Protein AF-A0A964QA45-F1 (afdb_monomer_lite)

Sequence (115 aa):
MAAELRVNIGGIDVATEIAISVGKSEEKQNPRITRIPLEWEAAKRPRLFPFMKAVLTLYPLTSTETKIDFAGRYLPPLGPLGKALNAAVGYHIAEASVHRFVTNVAQHLRSIPAE

Foldseek 3Di:
DKDWQWDADPNDTDIFIKDKDWDDWDFDVDPTKIKIWIKMAGPPPRQQAKIKTWIWMWGDPDPPDIDIDIDIDIGGHPPDPPDDPSPVVRVNSVVSRVVVVVVVVVVVVVPDDDD

pLDDT: mean 78.28, std 14.44, range [48.81, 97.19]

Secondary structure (DSSP, 8-state):
-EEEEEEEETTEEEEEEEEEEE---EEETTTTEEEEEEEEEESS-TTTS-EEEEEEEEEE-SSS-EEEEEEEEEE-TT-TTS-HHHHHHHHHHHHHHHHHHHHHHHHHHHHSPP-

Radius of gyration: 15.99 Å; chains: 1; bounding box: 41×24×47 Å

Structure (mmCIF, N/CA/C/O backbone):
data_AF-A0A964QA45-F1
#
_entry.id   AF-A0A964QA45-F1
#
loop_
_atom_site.group_PDB
_atom_site.id
_atom_site.type_symbol
_atom_site.label_atom_id
_atom_site.label_alt_id
_atom_site.label_comp_id
_atom_site.label_asym_id
_atom_site.label_entity_id
_atom_site.label_seq_id
_atom_site.pdbx_PDB_ins_code
_atom_site.Cartn_x
_atom_site.Cartn_y
_atom_site.Cartn_z
_atom_site.occupancy
_atom_site.B_iso_or_equiv
_atom_site.auth_seq_id
_atom_site.auth_comp_id
_atom_site.auth_asym_id
_atom_site.auth_atom_id
_atom_site.pdbx_PDB_model_num
ATOM 1 N N . MET A 1 1 ? 4.484 -13.700 0.426 1.00 52.72 1 MET A N 1
ATOM 2 C CA . MET A 1 1 ? 3.322 -14.047 -0.430 1.00 52.72 1 MET A CA 1
ATOM 3 C C . MET A 1 1 ? 3.599 -13.523 -1.833 1.00 52.72 1 MET A C 1
ATOM 5 O O . MET A 1 1 ? 4.254 -12.489 -1.927 1.00 52.72 1 MET A O 1
ATOM 9 N N . ALA A 1 2 ? 3.160 -14.219 -2.884 1.00 54.41 2 ALA A N 1
ATOM 10 C CA . ALA A 1 2 ? 3.336 -13.788 -4.273 1.00 54.41 2 ALA A CA 1
ATOM 11 C C . ALA A 1 2 ? 1.998 -13.301 -4.844 1.00 54.41 2 ALA A C 1
ATOM 13 O O . ALA A 1 2 ? 0.976 -13.960 -4.661 1.00 54.41 2 ALA A O 1
ATOM 14 N N . ALA A 1 3 ? 2.000 -12.142 -5.497 1.00 61.28 3 ALA A N 1
ATOM 15 C CA . ALA A 1 3 ? 0.837 -11.592 -6.184 1.00 61.28 3 ALA A CA 1
ATOM 16 C C . ALA A 1 3 ? 1.237 -11.155 -7.596 1.00 61.28 3 ALA A C 1
ATOM 18 O O . ALA A 1 3 ? 2.333 -10.643 -7.799 1.00 61.28 3 ALA A O 1
ATOM 19 N N . GLU A 1 4 ? 0.364 -11.331 -8.586 1.00 65.00 4 GLU A N 1
ATOM 20 C CA . GLU A 1 4 ? 0.614 -10.807 -9.931 1.00 65.00 4 GLU A CA 1
ATOM 21 C C . GLU A 1 4 ? 0.131 -9.357 -10.026 1.00 65.00 4 GLU A C 1
ATOM 23 O O . GLU A 1 4 ? -1.013 -9.026 -9.678 1.00 65.00 4 GLU A O 1
ATOM 28 N N . LEU A 1 5 ? 1.010 -8.493 -10.520 1.00 62.69 5 LEU A N 1
ATOM 29 C CA . LEU A 1 5 ? 0.721 -7.121 -10.882 1.00 62.69 5 LEU A CA 1
ATOM 30 C C . LEU A 1 5 ? 0.630 -7.020 -12.405 1.00 62.69 5 LEU A C 1
ATOM 32 O O . LEU A 1 5 ? 1.611 -7.274 -13.095 1.00 62.69 5 LEU A O 1
ATOM 36 N N . ARG A 1 6 ? -0.533 -6.605 -12.914 1.00 61.34 6 ARG A N 1
ATOM 37 C CA . ARG A 1 6 ? -0.761 -6.280 -14.326 1.00 61.34 6 ARG A CA 1
ATOM 38 C C . ARG A 1 6 ? -1.149 -4.820 -14.456 1.00 61.34 6 ARG A C 1
ATOM 40 O O . ARG A 1 6 ? -2.063 -4.380 -13.760 1.00 61.34 6 ARG A O 1
ATOM 47 N N . VAL A 1 7 ? -0.479 -4.096 -15.344 1.00 61.41 7 VAL A N 1
ATOM 48 C CA . VAL A 1 7 ? -0.803 -2.704 -15.663 1.00 61.41 7 VAL A CA 1
ATOM 49 C C . VAL A 1 7 ? -0.819 -2.533 -17.177 1.00 61.41 7 VAL A C 1
ATOM 51 O O . VAL A 1 7 ? 0.126 -2.947 -17.842 1.00 61.41 7 VAL A O 1
ATOM 54 N N . ASN A 1 8 ? -1.874 -1.909 -17.702 1.00 54.66 8 ASN A N 1
ATOM 55 C CA . ASN A 1 8 ? -1.961 -1.491 -19.098 1.00 54.66 8 ASN A CA 1
ATOM 56 C C . ASN A 1 8 ? -1.624 0.003 -19.198 1.00 54.66 8 ASN A C 1
ATOM 58 O O . ASN A 1 8 ? -2.277 0.820 -18.545 1.00 54.66 8 ASN A O 1
ATOM 62 N N . ILE A 1 9 ? -0.609 0.367 -19.986 1.00 55.59 9 ILE A N 1
ATOM 63 C CA . ILE A 1 9 ? -0.234 1.768 -20.232 1.00 55.59 9 ILE A CA 1
ATOM 64 C C . ILE A 1 9 ? -0.034 1.963 -21.729 1.00 55.59 9 ILE A C 1
ATOM 66 O O . ILE A 1 9 ? 0.881 1.387 -22.314 1.00 55.59 9 ILE A O 1
ATOM 70 N N . GLY A 1 10 ? -0.880 2.781 -22.359 1.00 54.00 10 GLY A N 1
ATOM 71 C CA . GLY A 1 10 ? -0.736 3.119 -23.779 1.00 54.00 10 GLY A CA 1
ATOM 72 C C . GLY A 1 10 ? -0.741 1.901 -24.713 1.00 54.00 10 GLY A C 1
ATOM 73 O O . GLY A 1 10 ? -0.055 1.919 -25.729 1.00 54.00 10 GLY A O 1
ATOM 74 N N . GLY A 1 11 ? -1.465 0.832 -24.353 1.00 56.03 11 GLY A N 1
ATOM 75 C CA . GLY A 1 11 ? -1.518 -0.418 -25.119 1.00 56.03 11 GLY A CA 1
ATOM 76 C C . GLY A 1 11 ? -0.430 -1.444 -24.777 1.00 56.03 11 GLY A C 1
ATOM 77 O O . GLY A 1 11 ? -0.417 -2.516 -25.375 1.00 56.03 11 GLY A O 1
ATOM 78 N N . ILE A 1 12 ? 0.458 -1.156 -23.819 1.00 48.81 12 ILE A N 1
ATOM 79 C CA . ILE A 1 12 ? 1.472 -2.102 -23.337 1.00 48.81 12 ILE A CA 1
ATOM 80 C C . ILE A 1 12 ? 1.002 -2.718 -22.018 1.00 48.81 12 ILE A C 1
ATOM 82 O O . ILE A 1 12 ? 0.842 -2.009 -21.022 1.00 48.81 12 ILE A O 1
ATOM 86 N N . ASP A 1 13 ? 0.824 -4.039 -22.010 1.00 57.78 13 ASP A N 1
ATOM 87 C CA . ASP A 1 13 ? 0.571 -4.816 -20.797 1.00 57.78 13 ASP A CA 1
ATOM 88 C C . ASP A 1 13 ? 1.891 -5.202 -20.128 1.00 57.78 13 ASP A C 1
ATOM 90 O O . ASP A 1 13 ? 2.672 -6.006 -20.643 1.00 57.78 13 ASP A O 1
ATOM 94 N N . VAL A 1 14 ? 2.136 -4.644 -18.944 1.00 62.28 14 VAL A N 1
ATOM 95 C CA . VAL A 1 14 ? 3.257 -5.030 -18.088 1.00 62.28 14 VAL A CA 1
ATOM 96 C C . VAL A 1 14 ? 2.728 -5.923 -16.978 1.00 62.28 14 VAL A C 1
ATOM 98 O O . VAL A 1 14 ? 2.010 -5.465 -16.088 1.00 62.28 14 VAL A O 1
ATOM 101 N N . ALA A 1 15 ? 3.099 -7.201 -17.033 1.00 63.25 15 ALA A N 1
ATOM 102 C CA . ALA A 1 15 ? 2.832 -8.173 -15.984 1.00 63.25 15 ALA A CA 1
ATOM 103 C C . ALA A 1 15 ? 4.133 -8.501 -15.240 1.00 63.25 15 ALA A C 1
ATOM 105 O O . ALA A 1 15 ? 5.095 -8.978 -15.845 1.00 63.25 15 ALA A O 1
ATOM 106 N N . THR A 1 16 ? 4.176 -8.254 -13.932 1.00 68.19 16 THR A N 1
ATOM 107 C CA . THR A 1 16 ? 5.267 -8.721 -13.072 1.00 68.19 16 THR A CA 1
ATOM 108 C C . THR A 1 16 ? 4.709 -9.340 -11.803 1.00 68.19 16 THR A C 1
ATOM 110 O O . THR A 1 16 ? 3.707 -8.898 -11.248 1.00 68.19 16 THR A O 1
ATOM 113 N N . GLU A 1 17 ? 5.351 -10.400 -11.344 1.00 72.12 17 GLU A N 1
ATOM 114 C CA . GLU A 1 17 ? 5.043 -11.004 -10.056 1.00 72.12 17 GLU A CA 1
ATOM 115 C C . GLU A 1 17 ? 5.713 -10.164 -8.965 1.00 72.12 17 GLU A C 1
ATOM 117 O O . GLU A 1 17 ? 6.897 -9.845 -9.077 1.00 72.12 17 GLU A O 1
ATOM 122 N N . ILE A 1 18 ? 4.967 -9.783 -7.930 1.00 75.12 18 ILE A N 1
ATOM 123 C CA . ILE A 1 18 ? 5.463 -9.025 -6.782 1.00 75.12 18 ILE A CA 1
ATOM 124 C C . ILE A 1 18 ? 5.502 -9.909 -5.538 1.00 75.12 18 ILE A C 1
ATOM 126 O O . ILE A 1 18 ? 4.566 -10.659 -5.245 1.00 75.12 18 ILE A O 1
ATOM 130 N N . ALA A 1 19 ? 6.596 -9.805 -4.793 1.00 82.75 19 ALA A N 1
ATOM 131 C CA . ALA A 1 19 ? 6.721 -10.370 -3.463 1.00 82.75 19 ALA A CA 1
ATOM 132 C C . ALA A 1 19 ? 6.357 -9.286 -2.448 1.00 82.75 19 ALA A C 1
ATOM 134 O O . ALA A 1 19 ? 6.958 -8.214 -2.455 1.00 82.75 19 ALA A O 1
ATOM 135 N N . ILE A 1 20 ? 5.369 -9.563 -1.594 1.00 85.81 20 ILE A N 1
ATOM 136 C CA . ILE A 1 20 ? 4.961 -8.655 -0.516 1.00 85.81 20 ILE A CA 1
ATOM 137 C C . ILE A 1 20 ? 5.453 -9.214 0.817 1.00 85.81 20 ILE A C 1
ATOM 139 O O . ILE A 1 20 ? 5.153 -10.362 1.175 1.00 85.81 20 ILE A O 1
ATOM 143 N N . SER A 1 21 ? 6.165 -8.362 1.545 1.00 91.25 21 SER A N 1
ATOM 144 C CA . SER A 1 21 ? 6.623 -8.556 2.913 1.00 91.25 21 SER A CA 1
ATOM 145 C C . SER A 1 21 ? 5.790 -7.684 3.843 1.00 91.25 21 SER A C 1
ATOM 147 O O . SER A 1 21 ? 5.682 -6.472 3.655 1.00 91.25 21 SER A O 1
ATOM 149 N N . VAL A 1 22 ? 5.192 -8.310 4.854 1.00 93.62 22 VAL A N 1
ATOM 150 C CA . VAL A 1 22 ? 4.369 -7.632 5.860 1.00 93.62 22 VAL A CA 1
ATOM 151 C C . VAL A 1 22 ? 5.179 -7.527 7.144 1.00 93.62 22 VAL A C 1
ATOM 153 O O . VAL A 1 22 ? 5.632 -8.536 7.683 1.00 93.62 22 VAL A O 1
ATOM 156 N N . GLY A 1 23 ? 5.402 -6.300 7.603 1.00 93.88 23 GLY A N 1
ATOM 157 C CA . GLY A 1 23 ? 6.060 -6.022 8.870 1.00 93.88 23 GLY A CA 1
ATOM 158 C C . GLY A 1 23 ? 5.137 -6.258 10.063 1.00 93.88 23 GLY A C 1
ATOM 159 O O . GLY A 1 23 ? 3.941 -6.512 9.923 1.00 93.88 23 GLY A O 1
ATOM 160 N N . LYS A 1 24 ? 5.699 -6.143 11.268 1.00 95.44 24 LYS A N 1
ATOM 161 C CA . LYS A 1 24 ? 4.929 -6.254 12.509 1.00 95.44 24 LYS A CA 1
ATOM 162 C C . LYS A 1 24 ? 3.863 -5.155 12.562 1.00 95.44 24 LYS A C 1
ATOM 164 O O . LYS A 1 24 ? 4.191 -3.981 12.410 1.00 95.44 24 LYS A O 1
ATOM 169 N N . SER A 1 25 ? 2.611 -5.541 1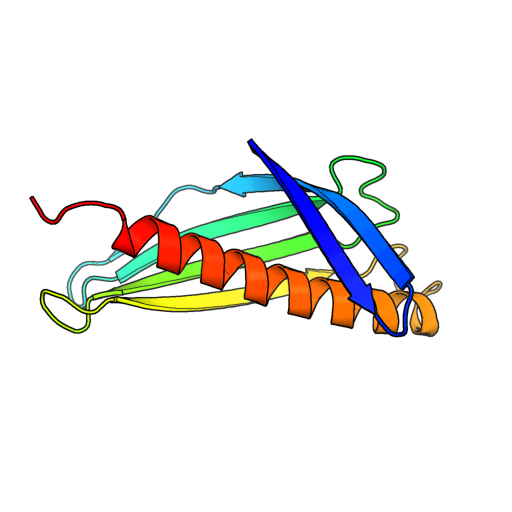2.798 1.00 94.75 25 SER A N 1
ATOM 170 C CA . SER A 1 25 ? 1.525 -4.586 12.988 1.00 94.75 25 SER A C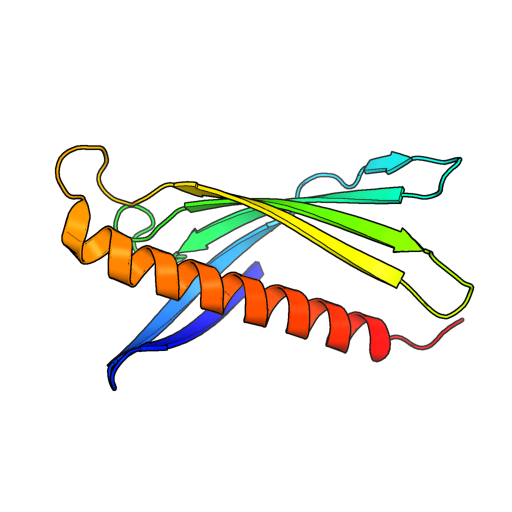A 1
ATOM 171 C C . SER A 1 25 ? 1.666 -3.859 14.321 1.00 94.75 25 SER A C 1
ATOM 173 O O . SER A 1 25 ? 2.002 -4.451 15.350 1.00 94.75 25 SER A O 1
ATOM 175 N N . GLU A 1 26 ? 1.367 -2.569 14.300 1.00 95.25 26 GLU A N 1
ATOM 176 C CA . GLU A 1 26 ? 1.328 -1.715 15.476 1.00 95.25 26 GLU A CA 1
ATOM 177 C C . GLU A 1 26 ? -0.101 -1.234 15.691 1.00 95.25 26 GLU A C 1
ATOM 179 O O . GLU A 1 26 ? -0.703 -0.621 14.808 1.00 95.25 26 GLU A O 1
ATOM 184 N N . GLU A 1 27 ? -0.637 -1.482 16.880 1.00 94.88 27 GLU A N 1
ATOM 185 C CA . GLU A 1 27 ? -1.933 -0.957 17.287 1.00 94.88 27 GLU A CA 1
ATOM 186 C C . GLU A 1 27 ? -1.742 0.164 18.298 1.00 94.88 27 GLU A C 1
ATOM 188 O O . GLU A 1 27 ? -1.069 0.009 19.319 1.00 94.88 27 GLU A O 1
ATOM 193 N N . LYS A 1 28 ? -2.366 1.304 18.022 1.00 93.06 28 LYS A N 1
ATOM 194 C CA . LYS A 1 28 ? -2.505 2.395 18.976 1.00 93.06 28 LYS A CA 1
ATOM 195 C C . LYS A 1 28 ? -3.946 2.424 19.462 1.00 93.06 28 LYS A C 1
ATOM 197 O O . LYS A 1 28 ? -4.865 2.377 18.651 1.00 93.06 28 LYS A O 1
ATOM 202 N N . GLN A 1 29 ? -4.132 2.533 20.774 1.00 91.38 29 GLN A N 1
ATOM 203 C CA . GLN A 1 29 ? -5.431 2.819 21.379 1.00 91.38 29 GLN A CA 1
ATOM 204 C C . GLN A 1 29 ? -5.592 4.334 21.568 1.00 91.38 29 GLN A C 1
ATOM 206 O O . GLN A 1 29 ? -4.610 5.034 21.822 1.00 91.38 29 GLN A O 1
ATOM 211 N N . ASN A 1 30 ? -6.829 4.825 21.463 1.00 87.69 30 ASN A N 1
ATOM 212 C CA . ASN A 1 30 ? -7.227 6.225 21.678 1.00 87.69 30 ASN A CA 1
ATOM 213 C C . ASN A 1 30 ? -6.428 7.278 20.862 1.00 87.69 30 ASN A C 1
ATOM 215 O O . ASN A 1 30 ? -5.508 7.914 21.384 1.00 87.69 30 ASN A O 1
ATOM 219 N N . PRO A 1 31 ? -6.796 7.528 19.587 1.00 87.00 31 PRO A N 1
ATOM 220 C CA . PRO A 1 31 ? -7.801 6.804 18.802 1.00 87.00 31 PRO A CA 1
ATOM 221 C C . PRO A 1 31 ? -7.290 5.421 18.378 1.00 87.00 31 PRO A C 1
ATOM 223 O O . PRO A 1 31 ? -6.081 5.222 18.242 1.00 87.00 31 PRO A O 1
ATOM 226 N N . ARG A 1 32 ? -8.214 4.473 18.167 1.00 92.88 32 ARG A N 1
ATOM 227 C CA . ARG A 1 32 ? -7.881 3.142 17.646 1.00 92.88 32 ARG A CA 1
ATOM 228 C C . ARG A 1 32 ? -7.306 3.293 16.240 1.00 92.88 32 ARG A C 1
ATOM 230 O O . ARG A 1 32 ? -7.996 3.780 15.353 1.00 92.88 32 ARG A O 1
ATOM 237 N N . ILE A 1 33 ? -6.048 2.920 16.047 1.00 95.75 33 ILE A N 1
ATOM 238 C CA . ILE A 1 33 ? -5.365 2.960 14.750 1.00 95.75 33 ILE A CA 1
ATOM 239 C C . ILE A 1 33 ? -4.512 1.706 14.629 1.00 95.75 33 ILE A C 1
ATOM 241 O O . ILE A 1 33 ? -3.721 1.423 15.528 1.00 95.75 33 ILE A O 1
ATOM 245 N N . THR A 1 34 ? -4.601 1.022 13.493 1.00 95.94 34 THR A N 1
ATOM 246 C CA . THR A 1 34 ? -3.703 -0.090 13.162 1.00 95.94 34 THR A CA 1
ATOM 247 C C . THR A 1 34 ? -2.772 0.337 12.037 1.00 95.94 34 THR A C 1
ATOM 249 O O . THR A 1 34 ? -3.230 0.802 10.995 1.00 95.94 34 THR A O 1
ATOM 252 N N . ARG A 1 35 ? -1.462 0.194 12.238 1.00 97.19 35 ARG A N 1
ATOM 253 C CA . ARG A 1 35 ? -0.431 0.435 11.225 1.00 97.19 35 ARG A CA 1
ATOM 254 C C . ARG A 1 35 ? 0.226 -0.873 10.843 1.00 97.19 35 ARG A C 1
ATOM 256 O O . ARG A 1 35 ? 0.665 -1.626 11.705 1.00 97.19 35 ARG A O 1
ATOM 263 N N . ILE A 1 36 ? 0.318 -1.118 9.547 1.00 96.38 36 ILE A N 1
ATOM 264 C CA . ILE A 1 36 ? 0.916 -2.324 8.989 1.00 96.38 36 ILE A CA 1
ATOM 265 C C . ILE A 1 36 ? 2.011 -1.871 8.023 1.00 96.38 36 ILE A C 1
ATOM 267 O O . ILE A 1 36 ? 1.697 -1.387 6.931 1.00 96.38 36 ILE A O 1
ATOM 271 N N . PRO A 1 37 ? 3.292 -1.963 8.416 1.00 96.75 37 PRO A N 1
ATOM 272 C CA . PRO A 1 37 ? 4.401 -1.729 7.504 1.00 96.75 37 PRO A CA 1
ATOM 273 C C . PRO A 1 37 ? 4.393 -2.778 6.393 1.00 96.75 37 PRO A C 1
ATOM 275 O O . PRO A 1 37 ? 4.189 -3.964 6.650 1.00 96.75 37 PRO A O 1
ATOM 278 N N . LEU A 1 38 ? 4.628 -2.344 5.162 1.00 93.38 38 LEU A N 1
ATOM 279 C CA . LEU A 1 38 ? 4.649 -3.196 3.982 1.00 93.38 38 LEU A CA 1
ATOM 280 C C . LEU A 1 38 ? 5.867 -2.844 3.136 1.00 93.38 38 LEU A C 1
ATOM 282 O O . LEU A 1 38 ? 6.169 -1.672 2.907 1.00 93.38 38 LEU A O 1
ATOM 286 N N . GLU A 1 39 ? 6.532 -3.866 2.626 1.00 90.75 39 GLU A N 1
ATOM 287 C CA . GLU A 1 39 ? 7.529 -3.729 1.575 1.00 90.75 39 GLU A CA 1
ATOM 288 C C . GLU A 1 39 ? 7.133 -4.645 0.427 1.00 90.75 39 GLU A C 1
ATOM 290 O O . GLU A 1 39 ? 6.641 -5.752 0.652 1.00 90.75 39 GLU A O 1
ATOM 295 N N . TRP A 1 40 ? 7.317 -4.193 -0.808 1.00 85.19 40 TRP A N 1
ATOM 296 C CA . TRP A 1 40 ? 7.166 -5.087 -1.944 1.00 85.19 40 TRP A CA 1
ATOM 297 C C . TRP A 1 40 ? 8.118 -4.752 -3.079 1.00 85.19 40 TRP A C 1
ATOM 299 O O . TRP A 1 40 ? 8.464 -3.595 -3.328 1.00 85.19 40 TRP A O 1
ATOM 309 N N . GLU A 1 41 ? 8.517 -5.799 -3.785 1.00 82.06 41 GLU A N 1
ATOM 310 C CA . GLU A 1 41 ? 9.456 -5.758 -4.899 1.00 82.06 41 GLU A CA 1
ATOM 311 C C . GLU A 1 41 ? 9.053 -6.763 -5.972 1.00 82.06 41 GLU A C 1
ATOM 313 O O . GLU A 1 41 ? 8.252 -7.667 -5.721 1.00 82.06 41 GLU A O 1
ATOM 318 N N . ALA A 1 42 ? 9.608 -6.632 -7.177 1.00 77.00 42 ALA A N 1
ATOM 319 C CA . ALA A 1 42 ? 9.414 -7.663 -8.187 1.00 77.00 42 ALA A CA 1
ATOM 320 C C . ALA A 1 42 ? 10.068 -8.974 -7.734 1.00 77.00 42 ALA A C 1
ATOM 322 O O . ALA A 1 42 ? 11.273 -9.028 -7.487 1.00 77.00 42 ALA A O 1
ATOM 323 N N . ALA A 1 43 ? 9.283 -10.049 -7.718 1.00 76.25 43 ALA A N 1
ATOM 324 C CA . ALA A 1 43 ? 9.737 -11.396 -7.397 1.00 76.25 43 ALA A CA 1
ATOM 325 C C . ALA A 1 43 ? 10.817 -11.882 -8.379 1.00 76.25 43 ALA A C 1
ATOM 327 O O . ALA A 1 43 ? 11.670 -12.697 -8.032 1.00 76.25 43 ALA A O 1
ATOM 328 N N . LYS A 1 44 ? 10.807 -11.359 -9.615 1.00 67.44 44 LYS A N 1
ATOM 329 C CA . LYS A 1 44 ? 11.800 -11.652 -10.653 1.00 67.44 44 LYS A CA 1
ATOM 330 C C . LYS A 1 44 ? 12.571 -10.382 -11.009 1.00 67.44 44 LYS A C 1
ATOM 332 O O . LYS A 1 44 ? 11.989 -9.383 -11.416 1.00 67.44 44 LYS A O 1
ATOM 337 N N . ARG A 1 45 ? 13.905 -10.451 -10.918 1.00 66.38 45 ARG A N 1
ATOM 338 C CA . ARG A 1 45 ? 14.848 -9.352 -11.225 1.00 66.38 45 ARG A CA 1
ATOM 339 C C . ARG A 1 45 ? 14.560 -8.053 -10.430 1.00 66.38 45 ARG A C 1
ATOM 341 O O . ARG A 1 45 ? 14.399 -7.000 -11.048 1.00 66.38 45 ARG A O 1
ATOM 348 N N . PRO A 1 46 ? 14.594 -8.077 -9.084 1.00 65.12 46 PRO A N 1
ATOM 349 C CA . PRO A 1 46 ? 14.236 -6.937 -8.221 1.00 65.12 46 PRO A CA 1
ATOM 350 C C . PRO A 1 46 ? 15.053 -5.657 -8.469 1.00 65.12 46 PRO A C 1
ATOM 352 O O . PRO A 1 46 ? 14.612 -4.571 -8.131 1.00 65.12 46 PRO A O 1
ATOM 355 N N . ARG A 1 47 ? 16.228 -5.742 -9.112 1.00 68.19 47 ARG A N 1
ATOM 356 C CA . ARG A 1 47 ? 17.062 -4.571 -9.461 1.00 68.19 47 ARG A CA 1
ATOM 357 C C . ARG A 1 47 ? 16.600 -3.823 -10.718 1.00 68.19 47 ARG A C 1
ATOM 359 O O . ARG A 1 47 ? 17.021 -2.688 -10.934 1.00 68.19 47 ARG A O 1
ATOM 366 N N . LEU A 1 48 ? 15.802 -4.474 -11.568 1.00 64.88 48 LEU A N 1
ATOM 367 C CA . LEU A 1 48 ? 15.258 -3.895 -12.804 1.00 64.88 48 LEU A CA 1
ATOM 368 C C . LEU A 1 48 ? 13.865 -3.307 -12.608 1.00 64.88 48 LEU A C 1
ATOM 370 O O . LEU A 1 48 ? 13.384 -2.568 -13.462 1.00 64.88 48 LEU A O 1
ATOM 374 N N . PHE A 1 49 ? 13.240 -3.635 -11.484 1.00 67.38 49 PHE A N 1
ATOM 375 C CA . PHE A 1 49 ? 11.933 -3.150 -11.116 1.00 67.38 49 PHE A CA 1
ATOM 376 C C . PHE A 1 49 ? 12.026 -2.314 -9.849 1.00 67.38 49 PHE A C 1
ATOM 378 O O . PHE A 1 49 ? 13.030 -2.340 -9.140 1.00 67.38 49 PHE A O 1
ATOM 385 N N . PRO A 1 50 ? 10.994 -1.529 -9.575 1.00 69.19 50 PRO A N 1
ATOM 386 C CA . PRO A 1 50 ? 11.034 -0.615 -8.460 1.00 69.19 50 PRO A CA 1
ATOM 387 C C . PRO A 1 50 ? 10.707 -1.301 -7.142 1.00 69.19 50 PRO A C 1
ATOM 389 O O . PRO A 1 50 ? 9.917 -2.245 -7.098 1.00 69.19 50 PRO A O 1
ATOM 392 N N . PHE A 1 51 ? 11.269 -0.763 -6.066 1.00 80.62 51 PHE A N 1
ATOM 393 C CA . PHE A 1 51 ? 10.974 -1.190 -4.704 1.00 80.62 51 PHE A CA 1
ATOM 394 C C . PHE A 1 51 ? 9.982 -0.228 -4.050 1.00 80.62 51 PHE A C 1
ATOM 396 O O . PHE A 1 51 ? 10.094 0.992 -4.211 1.00 80.62 51 PHE A O 1
ATOM 403 N N . MET A 1 52 ? 9.043 -0.766 -3.276 1.00 86.00 52 MET A N 1
ATOM 404 C CA . MET A 1 52 ? 8.084 0.013 -2.504 1.00 86.00 52 MET A CA 1
ATOM 405 C C . MET A 1 52 ? 8.278 -0.210 -1.010 1.00 86.00 52 MET A C 1
ATOM 407 O O . MET A 1 52 ? 8.272 -1.347 -0.546 1.00 86.00 52 MET A O 1
ATOM 411 N N . LYS A 1 53 ? 8.349 0.889 -0.251 1.00 91.38 53 LYS A N 1
ATOM 412 C CA . LYS A 1 53 ? 8.239 0.880 1.212 1.00 91.38 53 LYS A CA 1
ATOM 413 C C . LYS A 1 53 ? 7.046 1.708 1.642 1.00 91.38 53 LYS A C 1
ATOM 415 O O . LYS A 1 53 ? 7.007 2.908 1.366 1.00 91.38 53 LYS A O 1
ATOM 420 N N . ALA A 1 54 ? 6.089 1.088 2.313 1.00 93.44 54 ALA A N 1
ATOM 421 C CA . ALA A 1 54 ? 4.817 1.702 2.650 1.00 93.44 54 ALA A CA 1
ATOM 422 C C . ALA A 1 54 ? 4.340 1.349 4.060 1.00 93.44 54 ALA A C 1
ATOM 424 O O . ALA A 1 54 ? 4.857 0.451 4.721 1.00 93.44 54 ALA A O 1
ATOM 425 N N . VAL A 1 55 ? 3.323 2.074 4.506 1.00 96.00 55 VAL A N 1
ATOM 426 C CA . VAL A 1 55 ? 2.537 1.784 5.698 1.00 96.00 55 VAL A CA 1
ATOM 427 C C . VAL A 1 55 ? 1.068 1.859 5.306 1.00 96.00 55 VAL A C 1
ATOM 429 O O . VAL A 1 55 ? 0.603 2.884 4.803 1.00 96.00 55 VAL A O 1
ATOM 432 N N . LEU A 1 56 ? 0.343 0.771 5.552 1.00 95.31 56 LEU A N 1
ATOM 433 C CA . LEU A 1 56 ? -1.112 0.749 5.511 1.00 95.31 56 LEU A CA 1
ATOM 434 C C . LEU A 1 56 ? -1.629 1.163 6.889 1.00 95.31 56 LEU A C 1
ATOM 436 O O . LEU A 1 56 ? -1.305 0.515 7.886 1.00 95.31 56 LEU A O 1
ATOM 440 N N . THR A 1 57 ? -2.409 2.237 6.956 1.00 96.38 57 THR A N 1
ATOM 441 C CA . THR A 1 57 ? -3.013 2.709 8.203 1.00 96.38 57 THR A CA 1
ATOM 442 C C . THR A 1 57 ? -4.525 2.551 8.143 1.00 96.38 57 THR A C 1
ATOM 444 O O . THR A 1 57 ? -5.174 3.037 7.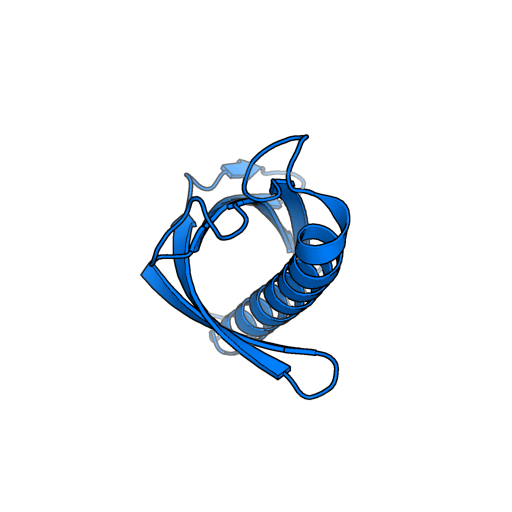220 1.00 96.38 57 THR A O 1
ATOM 447 N N . LEU A 1 58 ? -5.081 1.866 9.136 1.00 94.75 58 LEU A N 1
ATOM 448 C CA . LEU A 1 58 ? -6.507 1.597 9.264 1.00 94.75 58 LEU A CA 1
ATOM 449 C C . LEU A 1 58 ? -7.083 2.469 10.377 1.00 94.75 58 LEU A C 1
ATOM 451 O O . LEU A 1 58 ? -6.593 2.446 11.511 1.00 94.75 58 LEU A O 1
ATOM 455 N N . TYR A 1 59 ? -8.132 3.212 10.039 1.00 94.88 59 TYR A N 1
ATOM 456 C CA . TYR A 1 59 ? -8.880 4.055 10.962 1.00 94.88 59 TYR A CA 1
ATOM 457 C C . TYR A 1 59 ? -10.334 3.575 10.999 1.00 94.88 59 TYR A C 1
ATOM 459 O O . TYR A 1 59 ? -11.039 3.747 10.001 1.00 94.88 59 TYR A O 1
ATOM 467 N N . PRO A 1 60 ? -10.815 3.001 12.111 1.00 93.00 60 PRO A N 1
ATOM 468 C CA . PRO A 1 60 ? -12.240 2.795 12.300 1.00 93.00 60 PRO A CA 1
ATOM 469 C C . PRO A 1 60 ? -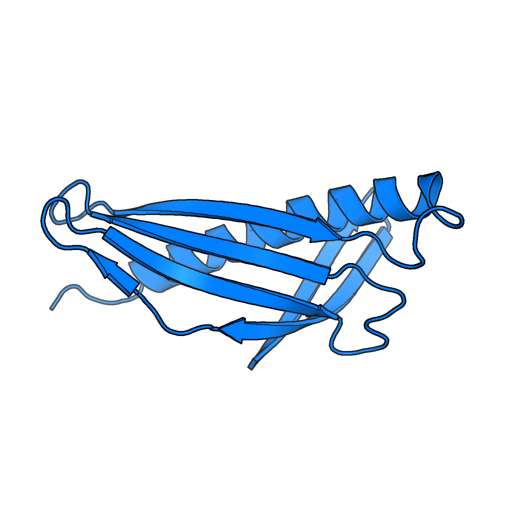12.899 4.170 12.461 1.00 93.00 60 PRO A C 1
ATOM 471 O O . PRO A 1 60 ? -12.565 4.917 13.381 1.00 93.00 60 PRO A O 1
ATOM 474 N N . LEU A 1 61 ? -13.786 4.529 11.535 1.00 91.31 61 LEU A N 1
ATOM 475 C CA . LEU A 1 61 ? -14.523 5.795 11.577 1.00 91.31 61 LEU A CA 1
ATOM 476 C C . LEU A 1 61 ? -15.876 5.622 12.269 1.00 91.31 61 LEU A C 1
ATOM 478 O O . LEU A 1 61 ? -16.278 6.467 13.065 1.00 91.31 61 LEU A O 1
ATOM 482 N N . THR A 1 62 ? -16.552 4.507 11.994 1.00 89.88 62 THR A N 1
ATOM 483 C CA . THR A 1 62 ? -17.811 4.094 12.627 1.00 89.88 62 THR A CA 1
ATOM 484 C C . THR A 1 62 ? -17.782 2.583 12.877 1.00 89.88 62 THR A C 1
ATOM 486 O O . THR A 1 62 ? -16.769 1.928 12.625 1.00 89.88 62 THR A O 1
ATOM 489 N N . SER A 1 63 ? -18.883 1.999 13.356 1.00 86.06 63 SER A N 1
ATOM 490 C CA . SER A 1 63 ? -19.005 0.542 13.510 1.00 86.06 63 SER A CA 1
ATOM 491 C C . SER A 1 63 ? -18.962 -0.225 12.183 1.00 86.06 63 SER A C 1
ATOM 493 O O . SER A 1 63 ? -18.674 -1.417 12.191 1.00 86.06 63 SER A O 1
ATOM 495 N N . THR A 1 64 ? -19.226 0.434 11.050 1.00 86.31 64 THR A N 1
ATOM 496 C CA . THR A 1 64 ? -19.297 -0.203 9.722 1.00 86.31 64 THR A CA 1
ATOM 497 C C . THR A 1 64 ? -18.369 0.435 8.692 1.00 86.31 64 THR A C 1
ATOM 499 O O . THR A 1 64 ? -18.343 0.013 7.538 1.00 86.31 64 THR A O 1
ATOM 502 N N . GLU A 1 65 ? -17.619 1.468 9.074 1.00 90.50 65 GLU A N 1
ATOM 503 C CA . GLU A 1 65 ? -16.757 2.217 8.167 1.00 90.50 65 GLU A CA 1
ATOM 504 C C . GLU A 1 65 ? -15.318 2.227 8.671 1.00 90.50 65 GLU A C 1
ATOM 506 O O . GLU A 1 65 ? -15.023 2.649 9.790 1.00 90.50 65 GLU A O 1
ATOM 511 N N . THR A 1 66 ? -14.407 1.793 7.803 1.00 91.62 66 THR A N 1
ATOM 512 C CA . THR A 1 66 ? -12.965 1.870 8.023 1.00 91.62 66 THR A CA 1
ATOM 513 C C . THR A 1 66 ? -12.344 2.665 6.888 1.00 91.62 66 THR A C 1
ATOM 515 O O . THR A 1 66 ? -12.473 2.300 5.719 1.00 91.62 66 THR A O 1
ATOM 518 N N . LYS A 1 67 ? -11.627 3.734 7.230 1.00 93.69 67 LYS A N 1
ATOM 519 C CA . LYS A 1 67 ? -10.761 4.431 6.286 1.00 93.69 67 LYS A CA 1
ATOM 520 C C . LYS A 1 67 ? -9.423 3.712 6.210 1.00 93.69 67 LYS A C 1
ATOM 522 O O . LYS A 1 67 ? -8.796 3.424 7.229 1.00 93.69 67 LYS A O 1
ATOM 527 N N . ILE A 1 68 ? -8.986 3.475 4.983 1.00 94.00 68 ILE A N 1
ATOM 528 C 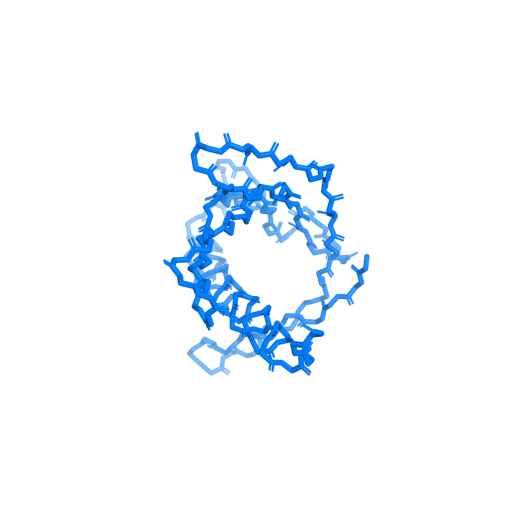CA . ILE A 1 68 ? -7.688 2.896 4.667 1.00 94.00 68 ILE A CA 1
ATOM 529 C C . ILE A 1 68 ? -6.832 4.009 4.078 1.00 94.00 68 ILE A C 1
ATOM 531 O O . ILE A 1 68 ? -7.209 4.613 3.076 1.00 94.00 68 ILE A O 1
ATOM 535 N N . ASP A 1 69 ? -5.701 4.284 4.712 1.00 94.62 69 ASP A N 1
ATOM 536 C CA . ASP A 1 69 ? -4.674 5.171 4.182 1.00 94.62 69 ASP A CA 1
ATOM 537 C C . ASP A 1 69 ? -3.452 4.346 3.772 1.00 94.62 69 ASP A C 1
ATOM 539 O O . ASP A 1 69 ? -3.016 3.455 4.504 1.00 94.62 69 ASP A O 1
ATOM 543 N N . PHE A 1 70 ? -2.910 4.628 2.593 1.00 92.50 70 PHE A N 1
ATOM 544 C CA . PHE A 1 70 ? -1.721 3.970 2.071 1.00 92.50 70 PHE A CA 1
ATOM 545 C C . PHE A 1 70 ? -0.670 5.034 1.786 1.00 92.50 70 PHE A C 1
ATOM 547 O O . PHE A 1 70 ? -0.772 5.786 0.818 1.00 92.50 70 PHE A O 1
ATOM 554 N N . ALA A 1 71 ? 0.362 5.075 2.623 1.00 92.88 71 ALA A N 1
ATOM 555 C CA . ALA A 1 71 ? 1.441 6.040 2.504 1.00 92.88 71 ALA A CA 1
ATOM 556 C C . ALA A 1 71 ? 2.759 5.310 2.289 1.00 92.88 71 ALA A C 1
ATOM 558 O O . ALA A 1 71 ? 3.149 4.459 3.086 1.00 92.88 71 ALA A O 1
ATOM 559 N N . GLY A 1 72 ? 3.493 5.661 1.240 1.00 89.12 72 GLY A N 1
ATOM 560 C CA . GLY A 1 72 ? 4.795 5.059 1.025 1.00 89.12 72 GLY A CA 1
ATOM 561 C C . GLY A 1 72 ? 5.649 5.779 0.001 1.00 89.12 72 GLY A C 1
ATOM 562 O O . GLY A 1 72 ? 5.223 6.735 -0.642 1.00 89.12 72 GLY A O 1
ATOM 563 N N . ARG A 1 73 ? 6.887 5.307 -0.129 1.00 85.56 73 ARG A N 1
ATOM 564 C CA . ARG A 1 73 ? 7.868 5.816 -1.082 1.00 85.56 73 ARG A CA 1
ATOM 565 C C . ARG A 1 73 ? 8.260 4.727 -2.062 1.00 85.56 73 ARG A C 1
ATOM 567 O O . ARG A 1 73 ? 8.614 3.615 -1.674 1.00 85.56 73 ARG A O 1
ATOM 574 N N . TYR A 1 74 ? 8.242 5.117 -3.324 1.00 78.56 74 TYR A N 1
ATOM 575 C CA . TYR A 1 74 ? 8.746 4.340 -4.436 1.00 78.56 74 TYR A CA 1
ATOM 576 C C . TYR A 1 74 ? 10.226 4.657 -4.664 1.00 78.56 74 TYR A C 1
ATOM 578 O O . TYR A 1 74 ? 10.609 5.827 -4.757 1.00 78.56 74 TYR A O 1
ATOM 586 N N . LEU A 1 75 ? 11.057 3.622 -4.773 1.00 76.88 75 LEU A N 1
ATOM 587 C CA . LEU A 1 75 ? 12.472 3.743 -5.106 1.00 76.88 75 LEU A CA 1
ATOM 588 C C . LEU A 1 75 ? 12.695 3.271 -6.554 1.00 76.88 75 LEU A C 1
ATOM 590 O O . LEU A 1 75 ? 12.485 2.090 -6.843 1.00 76.88 75 LEU A O 1
ATOM 594 N N . PRO A 1 76 ? 13.109 4.164 -7.475 1.00 70.19 76 PRO A N 1
ATOM 595 C CA . PRO A 1 76 ? 13.282 3.816 -8.881 1.00 70.19 76 PRO A CA 1
ATOM 596 C C . PRO A 1 76 ? 14.432 2.818 -9.092 1.00 70.19 76 PRO A C 1
ATOM 598 O O . PRO A 1 76 ? 15.441 2.885 -8.377 1.00 70.19 76 PRO A O 1
ATOM 601 N N . PRO A 1 77 ? 14.331 1.945 -10.112 1.00 66.50 77 PRO A N 1
ATOM 602 C CA . PRO A 1 77 ? 15.389 1.000 -10.448 1.00 66.50 77 PRO A CA 1
ATOM 603 C C . PRO A 1 77 ? 16.656 1.721 -10.947 1.00 66.50 77 PRO A C 1
ATOM 605 O O . PRO A 1 77 ? 16.603 2.850 -11.436 1.00 66.50 77 PRO A O 1
ATOM 608 N N . LEU A 1 78 ? 17.807 1.049 -10.834 1.00 65.12 78 LEU A N 1
ATOM 609 C CA . LEU A 1 78 ? 19.106 1.440 -11.421 1.00 65.12 78 LEU A CA 1
ATOM 610 C C . LEU A 1 78 ? 19.758 2.760 -10.941 1.00 65.12 78 LEU A C 1
ATOM 612 O O . LEU A 1 78 ? 20.788 3.160 -11.482 1.00 65.12 78 LEU A O 1
ATOM 616 N N . GLY A 1 79 ? 19.252 3.416 -9.890 1.00 62.12 79 GLY A N 1
ATOM 617 C CA . GLY A 1 79 ? 19.921 4.585 -9.292 1.00 62.12 79 GLY A CA 1
ATOM 618 C C . GLY A 1 79 ? 19.975 5.824 -10.212 1.00 62.12 79 GLY A C 1
ATOM 619 O O . GLY A 1 79 ? 19.406 5.795 -11.296 1.00 62.12 79 GLY A O 1
ATOM 620 N N . PRO A 1 80 ? 20.555 6.969 -9.772 1.00 55.75 80 PRO A N 1
ATOM 621 C CA . PRO A 1 80 ? 20.495 8.307 -10.412 1.00 55.75 80 PRO A CA 1
ATOM 622 C C . PRO A 1 80 ? 20.681 8.405 -11.925 1.00 55.75 80 PRO A C 1
ATOM 624 O O . PRO A 1 80 ? 20.124 9.313 -12.533 1.00 55.75 80 PRO A O 1
ATOM 627 N N . LEU A 1 81 ? 21.422 7.475 -12.517 1.00 54.66 81 LEU A N 1
ATOM 628 C CA . LEU A 1 81 ? 21.985 7.618 -13.856 1.00 54.66 81 LEU A CA 1
ATOM 629 C C . LEU A 1 81 ? 21.250 6.824 -14.955 1.00 54.66 81 LEU A C 1
ATOM 631 O O . LEU A 1 81 ? 21.646 6.911 -16.109 1.00 54.66 81 LEU A O 1
ATOM 635 N N . GLY A 1 82 ? 20.160 6.106 -14.648 1.00 54.81 82 GLY A N 1
ATOM 636 C CA . GLY A 1 82 ? 19.376 5.343 -15.645 1.00 54.81 82 GLY A CA 1
ATOM 637 C C . GLY A 1 82 ? 17.964 5.879 -15.945 1.00 54.81 82 GLY A C 1
ATOM 638 O O . GLY A 1 82 ? 17.135 5.142 -16.473 1.00 54.81 82 GLY A O 1
ATOM 639 N N . LYS A 1 83 ? 17.633 7.107 -15.511 1.00 54.44 83 LYS A N 1
ATOM 640 C CA . LYS A 1 83 ? 16.360 7.346 -14.805 1.00 54.44 83 LYS A CA 1
ATOM 641 C C . LYS A 1 83 ? 15.119 7.816 -15.565 1.00 54.44 83 LYS A C 1
ATOM 643 O O . LYS A 1 83 ? 14.049 7.403 -15.155 1.00 54.44 83 LYS A O 1
ATOM 648 N N . ALA A 1 84 ? 15.155 8.683 -16.573 1.00 51.59 84 ALA A N 1
ATOM 649 C CA . ALA A 1 84 ? 13.933 9.456 -16.868 1.00 51.59 84 ALA A CA 1
ATOM 650 C C . ALA A 1 84 ? 12.795 8.653 -17.543 1.00 51.59 84 ALA A C 1
ATOM 652 O O . ALA A 1 84 ? 11.660 8.679 -17.069 1.00 51.59 84 ALA A O 1
ATOM 653 N N . LEU A 1 85 ? 13.095 7.903 -18.611 1.00 49.59 85 LEU A N 1
ATOM 654 C CA . LEU A 1 85 ? 12.063 7.223 -19.408 1.00 49.59 85 LEU A CA 1
ATOM 655 C C . LEU A 1 85 ? 11.503 5.974 -18.705 1.00 49.59 85 LEU A C 1
ATOM 657 O O . LEU A 1 85 ? 10.289 5.795 -18.634 1.00 49.59 85 LEU A O 1
ATOM 661 N N . ASN A 1 86 ? 12.373 5.160 -18.093 1.00 57.72 86 ASN A N 1
ATOM 662 C CA . ASN A 1 86 ? 11.942 4.026 -17.270 1.00 57.72 86 ASN A CA 1
ATOM 663 C C . ASN A 1 86 ? 11.248 4.469 -15.974 1.00 57.72 86 ASN A C 1
ATOM 665 O O . ASN A 1 86 ? 10.360 3.759 -15.512 1.00 57.72 86 ASN A O 1
ATOM 669 N N . ALA A 1 87 ? 11.612 5.613 -15.374 1.00 60.12 87 ALA A N 1
ATOM 670 C CA . ALA A 1 87 ? 10.955 6.063 -14.145 1.00 60.12 87 ALA A CA 1
ATOM 671 C C . ALA A 1 87 ? 9.557 6.628 -14.392 1.00 60.12 87 ALA A C 1
ATOM 673 O O . ALA A 1 87 ? 8.709 6.423 -13.539 1.00 60.12 87 ALA A O 1
ATOM 674 N N . ALA A 1 88 ? 9.282 7.288 -15.523 1.00 63.50 88 ALA A N 1
ATOM 675 C CA . ALA A 1 88 ? 7.924 7.750 -15.829 1.00 63.50 88 ALA A CA 1
ATOM 676 C C . ALA A 1 88 ? 6.963 6.564 -16.033 1.00 63.50 88 ALA A C 1
ATOM 678 O O . ALA A 1 88 ? 5.916 6.488 -15.392 1.00 63.50 88 ALA A O 1
ATOM 679 N N . VAL A 1 89 ? 7.366 5.577 -16.843 1.00 66.56 89 VAL A N 1
ATOM 680 C CA . VAL A 1 89 ? 6.605 4.327 -17.014 1.00 66.56 89 VAL A CA 1
ATOM 681 C C . VAL A 1 89 ? 6.510 3.572 -15.685 1.00 66.56 89 VAL A C 1
ATOM 683 O O . VAL A 1 89 ? 5.432 3.145 -15.281 1.00 66.56 89 VAL A O 1
ATOM 686 N N . GLY A 1 90 ? 7.619 3.464 -14.953 1.00 67.31 90 GLY A N 1
ATOM 687 C CA . GLY A 1 90 ? 7.673 2.816 -13.647 1.00 67.31 90 GLY A CA 1
ATOM 688 C C . GLY A 1 90 ? 6.821 3.504 -12.575 1.00 67.31 90 GLY A C 1
ATOM 689 O O . GLY A 1 90 ? 6.286 2.810 -11.713 1.00 67.31 90 GLY A O 1
ATOM 690 N N . TYR A 1 91 ? 6.674 4.828 -12.632 1.00 71.75 91 TYR A N 1
ATOM 691 C CA . TYR A 1 91 ? 5.831 5.618 -11.738 1.00 71.75 91 TYR A CA 1
ATOM 692 C C . TYR A 1 91 ? 4.351 5.330 -11.986 1.00 71.75 91 TYR A C 1
ATOM 694 O O . TYR A 1 91 ? 3.635 5.014 -11.041 1.00 71.75 91 TYR A O 1
ATOM 702 N N . HIS A 1 92 ? 3.909 5.329 -13.245 1.00 73.38 92 HIS A N 1
ATOM 703 C CA . HIS A 1 92 ? 2.530 4.966 -13.587 1.00 73.38 92 HIS A CA 1
ATOM 704 C C . HIS A 1 92 ? 2.210 3.505 -13.252 1.00 73.38 92 HIS A C 1
ATOM 706 O O . HIS A 1 92 ? 1.131 3.210 -12.739 1.00 73.38 92 HIS A O 1
ATOM 712 N N . ILE A 1 93 ? 3.164 2.589 -13.467 1.00 71.62 93 ILE A N 1
ATOM 713 C CA . ILE A 1 93 ? 3.033 1.204 -12.998 1.00 71.62 93 ILE A CA 1
ATOM 714 C C . ILE A 1 93 ? 2.841 1.196 -11.483 1.00 71.62 93 ILE A C 1
ATOM 716 O O . ILE A 1 93 ? 1.920 0.544 -10.998 1.00 71.62 93 ILE A O 1
ATOM 720 N N . ALA A 1 94 ? 3.661 1.930 -10.728 1.00 72.19 94 ALA A N 1
ATOM 721 C CA . ALA A 1 94 ? 3.553 1.994 -9.274 1.00 72.19 94 ALA A CA 1
ATOM 722 C C . ALA A 1 94 ? 2.198 2.532 -8.811 1.00 72.19 94 ALA A C 1
ATOM 724 O O . ALA A 1 94 ? 1.572 1.927 -7.945 1.00 72.19 94 ALA A O 1
ATOM 725 N N . GLU A 1 95 ? 1.731 3.626 -9.405 1.00 78.44 95 GLU A N 1
ATOM 726 C CA . GLU A 1 95 ? 0.444 4.240 -9.089 1.00 78.44 95 GLU A CA 1
ATOM 727 C C . GLU A 1 95 ? -0.713 3.256 -9.315 1.00 78.44 95 GLU A C 1
ATOM 729 O O . GLU A 1 95 ? -1.496 2.993 -8.399 1.00 78.44 95 GLU A O 1
ATOM 734 N N . ALA A 1 96 ? -0.761 2.616 -10.488 1.00 77.69 96 ALA A N 1
ATOM 735 C CA . ALA A 1 96 ? -1.763 1.600 -10.798 1.00 77.69 96 ALA A CA 1
ATOM 736 C C . ALA A 1 96 ? -1.678 0.387 -9.852 1.00 77.69 96 ALA A C 1
ATOM 738 O O . ALA A 1 96 ? -2.702 -0.157 -9.430 1.00 77.69 96 ALA A O 1
ATOM 739 N N . SER A 1 97 ? -0.460 -0.012 -9.470 1.00 75.50 97 SER A N 1
ATOM 740 C CA . SER A 1 97 ? -0.220 -1.102 -8.514 1.00 75.50 97 SER A CA 1
ATOM 741 C C . SER A 1 97 ? -0.799 -0.791 -7.146 1.00 75.50 97 SER A C 1
ATOM 743 O O . SER A 1 97 ? -1.496 -1.624 -6.568 1.00 75.50 97 SER A O 1
ATOM 745 N N . VAL A 1 98 ? -0.516 0.409 -6.634 1.00 82.06 98 VAL A N 1
ATOM 746 C CA . VAL A 1 98 ? -1.005 0.881 -5.338 1.00 82.06 98 VAL A CA 1
ATOM 747 C C . VAL A 1 98 ? -2.526 0.949 -5.356 1.00 82.06 98 VAL A C 1
ATOM 749 O O . VAL A 1 98 ? -3.167 0.423 -4.449 1.00 82.06 98 VAL A O 1
ATOM 752 N N . HIS A 1 99 ? -3.114 1.516 -6.412 1.00 84.12 99 HIS A N 1
ATOM 753 C CA . HIS A 1 99 ? -4.564 1.625 -6.531 1.00 84.12 99 HIS A CA 1
ATOM 754 C C . HIS A 1 99 ? -5.246 0.251 -6.534 1.00 84.12 99 HIS A C 1
ATOM 756 O O . HIS A 1 99 ? -6.199 0.018 -5.782 1.00 84.12 99 HIS A O 1
ATOM 762 N N . ARG A 1 100 ? -4.722 -0.697 -7.323 1.00 82.56 100 ARG A N 1
ATOM 763 C CA . ARG A 1 100 ? -5.225 -2.076 -7.351 1.00 82.56 100 ARG A CA 1
ATOM 764 C C . ARG A 1 100 ? -5.050 -2.771 -6.002 1.00 82.56 100 ARG A C 1
ATOM 766 O O . ARG A 1 100 ? -5.974 -3.435 -5.545 1.00 82.56 100 ARG A O 1
ATOM 773 N N . PHE A 1 101 ? -3.895 -2.613 -5.358 1.00 83.81 101 PHE A N 1
ATOM 774 C CA . PHE A 1 101 ? -3.625 -3.198 -4.045 1.00 83.81 101 PHE A CA 1
ATOM 775 C C . PHE A 1 101 ? -4.632 -2.710 -2.998 1.00 83.81 101 PHE A C 1
ATOM 777 O O . PHE A 1 101 ? -5.301 -3.529 -2.371 1.00 83.81 101 PHE A O 1
ATOM 784 N N . VAL A 1 102 ? -4.796 -1.392 -2.851 1.00 87.81 102 VAL A N 1
ATOM 785 C CA . VAL A 1 102 ? -5.727 -0.804 -1.874 1.00 87.81 102 VAL A CA 1
ATOM 786 C C . VAL A 1 102 ? -7.169 -1.220 -2.172 1.00 87.81 102 VAL A C 1
ATOM 788 O O . VAL A 1 102 ? -7.908 -1.564 -1.250 1.00 87.81 102 VAL A O 1
ATOM 791 N N . THR A 1 103 ? -7.557 -1.270 -3.450 1.00 89.38 103 THR A N 1
ATOM 792 C CA . THR A 1 103 ? -8.890 -1.734 -3.866 1.00 89.38 103 THR A CA 1
ATOM 793 C C . THR A 1 103 ? -9.130 -3.190 -3.474 1.00 89.38 103 THR A C 1
ATOM 795 O O . THR A 1 103 ? -10.165 -3.496 -2.884 1.00 89.38 103 THR A O 1
ATOM 798 N N . ASN A 1 104 ? -8.167 -4.077 -3.735 1.00 87.94 104 ASN A N 1
ATOM 799 C CA . ASN A 1 104 ? -8.268 -5.491 -3.378 1.00 87.94 104 ASN A CA 1
ATOM 800 C C . ASN A 1 104 ? -8.334 -5.687 -1.857 1.00 87.94 104 ASN A C 1
ATOM 802 O O . ASN A 1 104 ? -9.133 -6.490 -1.383 1.00 87.94 104 ASN A O 1
ATOM 806 N N . VAL A 1 105 ? -7.540 -4.936 -1.084 1.00 88.38 105 VAL A N 1
ATOM 807 C CA . VAL A 1 105 ? -7.603 -4.965 0.387 1.00 88.38 105 VAL A CA 1
ATOM 808 C C . VAL A 1 105 ? -8.980 -4.516 0.871 1.00 88.38 105 VAL A C 1
ATOM 810 O O . VAL A 1 105 ? -9.593 -5.201 1.684 1.00 88.38 105 VAL A O 1
ATOM 813 N N . ALA A 1 106 ? -9.507 -3.408 0.345 1.00 89.94 106 ALA A N 1
ATOM 814 C CA . ALA A 1 106 ? -10.831 -2.916 0.714 1.00 89.94 106 ALA A CA 1
ATOM 815 C C . ALA A 1 106 ? -11.944 -3.917 0.358 1.00 89.94 106 ALA A C 1
ATOM 817 O O . ALA A 1 106 ? -12.856 -4.135 1.151 1.00 89.94 106 ALA A O 1
ATOM 818 N N . GLN A 1 107 ? -11.875 -4.542 -0.821 1.00 91.19 107 GLN A N 1
ATOM 819 C CA . GLN A 1 107 ? -12.814 -5.590 -1.230 1.00 91.19 107 GLN A CA 1
ATOM 820 C C . GLN A 1 107 ? -12.732 -6.811 -0.314 1.00 91.19 107 GLN A C 1
ATOM 822 O O . GLN A 1 107 ? -13.766 -7.306 0.126 1.00 91.19 107 GLN A O 1
ATOM 827 N N . HIS A 1 108 ? -11.518 -7.257 0.014 1.00 89.19 108 HIS A N 1
ATOM 828 C CA . HIS A 1 108 ? -11.314 -8.383 0.915 1.00 89.19 108 HIS A CA 1
ATOM 829 C C . HIS A 1 108 ? -11.888 -8.094 2.304 1.00 89.19 108 HIS A C 1
ATOM 831 O O . HIS A 1 108 ? -12.675 -8.889 2.805 1.00 89.19 108 HIS A O 1
ATOM 837 N N . LEU A 1 109 ? -11.598 -6.925 2.883 1.00 86.56 109 LEU A N 1
ATOM 838 C CA . LEU A 1 109 ? -12.136 -6.530 4.187 1.00 86.56 109 LEU A CA 1
ATOM 839 C C . LEU A 1 109 ? -13.670 -6.481 4.205 1.00 86.56 109 LEU A C 1
ATOM 841 O O . LEU A 1 109 ? -14.268 -6.888 5.191 1.00 86.56 109 LEU A O 1
ATOM 845 N N . ARG A 1 110 ? -14.320 -6.052 3.114 1.00 87.69 110 ARG A N 1
ATOM 846 C CA . ARG A 1 110 ? -15.793 -6.078 2.996 1.00 87.69 110 ARG A CA 1
ATOM 847 C C . ARG A 1 110 ? -16.376 -7.484 2.863 1.00 87.69 110 ARG A C 1
ATOM 849 O O . ARG A 1 110 ? -17.552 -7.670 3.147 1.00 87.69 110 ARG A O 1
ATOM 856 N N . SER A 1 111 ? -15.591 -8.444 2.375 1.00 88.75 111 SER A N 1
ATOM 857 C CA . SER A 1 111 ? -16.027 -9.839 2.248 1.00 88.75 111 SER A CA 1
ATOM 858 C C . SER A 1 111 ? -15.963 -10.611 3.566 1.00 88.75 111 SER A C 1
ATOM 860 O O . SER A 1 111 ? -16.569 -11.675 3.668 1.00 88.75 111 SER A O 1
ATOM 862 N N . ILE A 1 112 ? -15.245 -10.084 4.564 1.00 84.62 112 ILE A N 1
ATOM 863 C CA . ILE A 1 112 ? -15.172 -10.676 5.898 1.00 84.62 112 ILE A CA 1
ATOM 864 C C . ILE A 1 112 ? -16.480 -10.335 6.634 1.00 84.62 112 ILE A C 1
ATOM 866 O O . ILE A 1 112 ? -16.798 -9.150 6.767 1.00 84.62 112 ILE A O 1
ATOM 870 N N . PRO A 1 113 ? -17.256 -11.333 7.093 1.00 75.38 113 PRO A N 1
ATOM 871 C CA . PRO A 1 113 ? -18.460 -11.092 7.883 1.00 75.38 113 PRO A CA 1
ATOM 872 C C . PRO A 1 113 ? -18.130 -10.322 9.166 1.00 75.38 113 PRO A C 1
ATOM 874 O O . PRO A 1 113 ? -17.094 -10.568 9.783 1.00 75.38 113 PRO A O 1
ATOM 877 N N . ALA A 1 114 ? -19.016 -9.417 9.585 1.00 67.88 114 ALA A N 1
ATOM 878 C CA . ALA A 1 114 ? -18.956 -8.877 10.939 1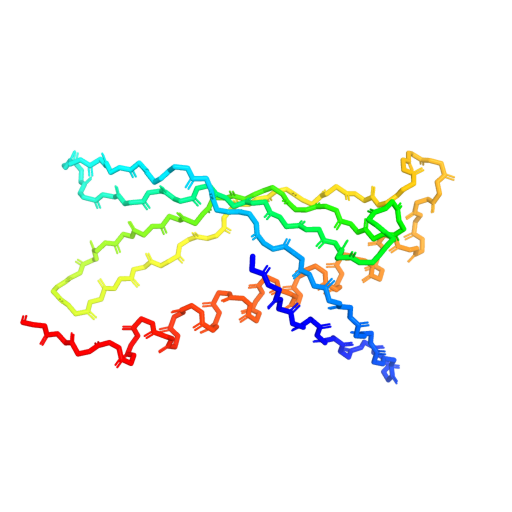.00 67.88 114 ALA A CA 1
ATOM 879 C C . ALA A 1 114 ? -19.355 -9.994 11.919 1.00 67.88 114 ALA A C 1
ATOM 881 O O . ALA A 1 114 ? -20.450 -10.544 11.783 1.00 67.88 114 ALA A O 1
ATOM 882 N N . GLU A 1 115 ? -18.454 -10.354 12.837 1.00 57.53 115 GLU A N 1
ATOM 883 C CA . GLU A 1 115 ? -18.771 -11.202 14.000 1.00 57.53 115 GLU A CA 1
ATOM 884 C C . GLU A 1 115 ? -19.650 -10.464 15.016 1.00 57.53 115 GLU A C 1
ATOM 886 O O . GLU A 1 115 ? -19.446 -9.239 15.207 1.00 57.53 115 GLU A O 1
#